Protein AF-A0A223PC60-F1 (afdb_monomer)

Structure (mmCIF, N/CA/C/O backbone):
data_AF-A0A223PC60-F1
#
_entry.id   AF-A0A223PC60-F1
#
loop_
_atom_site.group_PDB
_atom_site.id
_atom_site.type_symbol
_atom_site.label_atom_id
_atom_site.label_alt_id
_atom_site.label_comp_id
_atom_site.label_asym_id
_atom_site.label_entity_id
_atom_site.label_seq_id
_atom_site.pdbx_PDB_ins_code
_atom_site.Cartn_x
_atom_site.Cartn_y
_atom_site.Cartn_z
_atom_site.occupancy
_atom_site.B_iso_or_equiv
_atom_site.auth_seq_id
_atom_site.auth_comp_id
_atom_site.auth_asym_id
_atom_site.auth_atom_id
_atom_site.pdbx_PDB_model_num
ATOM 1 N N . MET A 1 1 ? 3.988 -0.955 12.632 1.00 73.56 1 MET A N 1
ATOM 2 C CA . MET A 1 1 ? 3.155 -1.988 11.968 1.00 73.56 1 MET A CA 1
ATOM 3 C C . MET A 1 1 ? 4.061 -2.863 11.110 1.00 73.56 1 MET A C 1
ATOM 5 O O . MET A 1 1 ? 5.028 -2.326 10.586 1.00 73.56 1 MET A O 1
ATOM 9 N N . LYS A 1 2 ? 3.801 -4.172 10.981 1.00 89.44 2 LYS A N 1
ATOM 10 C CA . LYS A 1 2 ? 4.516 -5.025 10.015 1.00 89.44 2 LYS A CA 1
ATOM 11 C C . LYS A 1 2 ? 3.721 -5.041 8.709 1.00 89.44 2 LYS A C 1
ATOM 13 O O . LYS A 1 2 ? 2.543 -5.378 8.738 1.00 89.44 2 LYS A O 1
ATOM 18 N N . TRP A 1 3 ? 4.356 -4.675 7.601 1.00 95.38 3 TRP A N 1
ATOM 19 C CA . TRP A 1 3 ? 3.726 -4.683 6.282 1.00 95.38 3 TRP A CA 1
ATOM 20 C C . TRP A 1 3 ? 3.960 -6.021 5.582 1.00 95.38 3 TRP A C 1
ATOM 22 O O . TRP A 1 3 ? 5.084 -6.516 5.521 1.00 95.38 3 TRP A O 1
ATOM 32 N N . HIS A 1 4 ? 2.889 -6.604 5.059 1.00 95.94 4 HIS A N 1
ATOM 33 C CA . HIS A 1 4 ? 2.911 -7.743 4.153 1.00 95.94 4 HIS A CA 1
ATOM 34 C C . HIS A 1 4 ? 2.871 -7.208 2.728 1.00 95.94 4 HIS A C 1
ATOM 36 O O . HIS A 1 4 ? 1.903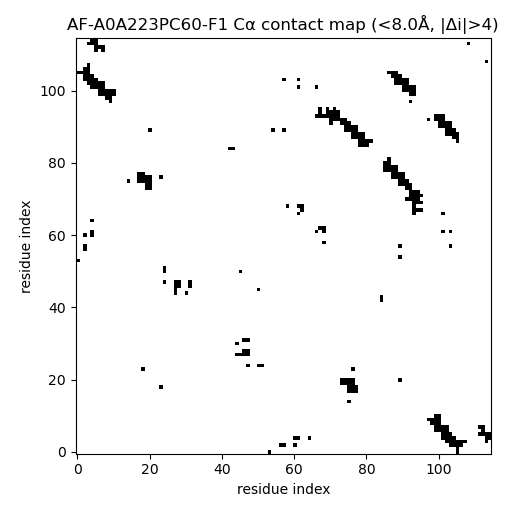 -6.540 2.355 1.00 95.94 4 HIS A O 1
ATOM 42 N N . ILE A 1 5 ? 3.927 -7.475 1.962 1.00 96.12 5 ILE A N 1
ATOM 43 C CA . ILE A 1 5 ? 4.045 -7.011 0.583 1.00 96.12 5 ILE A CA 1
ATOM 44 C C . ILE A 1 5 ? 3.731 -8.158 -0.368 1.00 96.12 5 ILE A C 1
ATOM 46 O O . ILE A 1 5 ? 4.232 -9.271 -0.214 1.00 96.12 5 ILE A O 1
ATOM 50 N N . TYR A 1 6 ? 2.905 -7.857 -1.361 1.00 94.69 6 TYR A N 1
ATOM 51 C CA . TYR A 1 6 ? 2.531 -8.762 -2.435 1.00 94.69 6 TYR A CA 1
ATOM 52 C C . TYR A 1 6 ? 2.876 -8.111 -3.766 1.00 94.69 6 TYR A C 1
ATOM 54 O O . TYR A 1 6 ? 2.607 -6.926 -3.950 1.00 94.69 6 TYR A O 1
ATOM 62 N N . LYS A 1 7 ? 3.419 -8.891 -4.702 1.00 93.06 7 LYS A N 1
ATOM 63 C CA . LYS A 1 7 ? 3.579 -8.494 -6.104 1.00 93.06 7 LYS A CA 1
ATOM 64 C C . LYS A 1 7 ? 2.604 -9.325 -6.924 1.00 93.06 7 LYS A C 1
ATOM 66 O O . LYS A 1 7 ? 2.704 -10.547 -6.970 1.00 93.06 7 LYS A O 1
ATOM 71 N N . THR A 1 8 ? 1.633 -8.656 -7.524 1.00 90.25 8 THR A N 1
ATOM 72 C CA . THR A 1 8 ? 0.591 -9.276 -8.349 1.00 90.25 8 THR A CA 1
ATOM 73 C C . THR A 1 8 ? 0.750 -8.833 -9.794 1.00 90.25 8 THR A C 1
ATOM 75 O O . THR A 1 8 ? 1.391 -7.812 -10.046 1.00 90.25 8 THR A O 1
ATOM 78 N N . LEU A 1 9 ? 0.163 -9.579 -10.734 1.00 86.81 9 LEU A N 1
ATOM 79 C CA . LEU A 1 9 ? -0.013 -9.082 -12.099 1.00 86.81 9 LEU A CA 1
ATOM 80 C C . LEU A 1 9 ? -0.823 -7.782 -12.073 1.00 86.81 9 LEU A C 1
ATOM 82 O O . LEU A 1 9 ? -1.637 -7.590 -11.169 1.00 86.81 9 LEU A O 1
ATOM 86 N N . SER A 1 10 ? -0.621 -6.912 -13.060 1.00 79.19 10 SER A N 1
ATOM 87 C CA . SER A 1 10 ? -1.342 -5.647 -13.155 1.00 79.19 10 SER A CA 1
ATOM 88 C C . SER A 1 10 ? -2.840 -5.917 -13.227 1.00 79.19 10 SER A C 1
ATOM 90 O O . SER A 1 10 ? -3.385 -6.352 -14.243 1.00 79.19 10 SER A O 1
ATOM 92 N N . VAL A 1 11 ? -3.509 -5.672 -12.108 1.00 73.56 11 VAL A N 1
ATOM 93 C CA . VAL A 1 11 ? -4.958 -5.588 -12.042 1.00 73.56 11 VAL A CA 1
ATOM 94 C C . VAL A 1 11 ? -5.258 -4.108 -12.156 1.00 73.56 11 VAL A C 1
ATOM 96 O O . VAL A 1 11 ? -5.054 -3.370 -11.208 1.00 73.56 11 VAL A O 1
ATOM 99 N N . ASP A 1 12 ? -5.693 -3.634 -13.318 1.00 73.00 12 ASP A N 1
ATOM 100 C CA . ASP A 1 12 ? -6.079 -2.223 -13.469 1.00 73.00 12 ASP A CA 1
ATOM 101 C C . ASP A 1 12 ? -7.542 -1.970 -13.092 1.00 73.00 12 ASP A C 1
ATOM 103 O O . ASP A 1 12 ? -7.945 -0.830 -12.852 1.00 73.00 12 ASP A O 1
ATOM 107 N N . ALA A 1 13 ? -8.338 -3.036 -13.016 1.00 77.25 13 ALA A N 1
ATOM 108 C CA . ALA A 1 13 ? -9.754 -2.953 -12.718 1.00 77.25 13 ALA A CA 1
ATOM 109 C C . ALA A 1 13 ? -10.003 -2.559 -11.253 1.00 77.25 13 ALA A C 1
ATOM 111 O O . ALA A 1 13 ? -9.374 -3.078 -10.335 1.00 77.25 13 ALA A O 1
ATOM 112 N N . PHE A 1 14 ? -10.982 -1.678 -11.046 1.00 84.50 14 PHE A N 1
ATOM 113 C CA . PHE A 1 14 ? -11.550 -1.278 -9.752 1.00 84.50 14 PHE A CA 1
ATOM 114 C C . PHE A 1 14 ? -10.651 -0.472 -8.800 1.00 84.50 14 PHE A C 1
ATOM 116 O O . PHE A 1 14 ? -11.192 0.150 -7.886 1.00 84.50 14 PHE A O 1
ATOM 123 N N . TRP A 1 15 ? -9.334 -0.372 -9.017 1.00 85.19 15 TRP A N 1
ATOM 124 C CA . TRP A 1 15 ? -8.483 0.526 -8.214 1.00 85.19 15 TRP A CA 1
ATOM 125 C C . TRP A 1 15 ? -8.850 1.997 -8.358 1.00 85.19 15 TRP A C 1
ATOM 127 O O . TRP A 1 15 ? -8.698 2.763 -7.416 1.00 85.19 15 TRP A O 1
ATOM 137 N N . ASN A 1 16 ? -9.404 2.383 -9.502 1.00 83.75 16 ASN A N 1
ATOM 138 C CA . ASN A 1 16 ? -9.938 3.719 -9.748 1.00 83.75 16 ASN A CA 1
ATOM 139 C C . ASN A 1 16 ? -11.172 4.071 -8.892 1.00 83.75 16 ASN A C 1
ATOM 141 O O . ASN A 1 16 ? -11.591 5.222 -8.900 1.00 83.75 16 ASN A O 1
ATOM 145 N N . ASN A 1 17 ? -11.765 3.105 -8.180 1.00 89.69 17 ASN A N 1
ATOM 146 C CA . ASN A 1 17 ? -12.838 3.360 -7.213 1.00 89.69 17 ASN A CA 1
ATOM 147 C C . ASN A 1 17 ? -12.303 3.647 -5.800 1.00 89.69 17 ASN A C 1
ATOM 149 O O . ASN A 1 17 ? -13.083 3.967 -4.902 1.00 89.69 17 ASN A O 1
ATOM 153 N N . LEU A 1 18 ? -10.997 3.479 -5.581 1.00 93.25 18 LEU A N 1
ATOM 154 C CA . LEU A 1 18 ? -10.340 3.778 -4.318 1.00 93.25 18 LEU A CA 1
ATOM 155 C C . LEU A 1 18 ? -9.865 5.230 -4.294 1.00 93.25 18 LEU A C 1
ATOM 157 O O . LEU A 1 18 ? -9.642 5.847 -5.333 1.00 93.25 18 LEU A O 1
ATOM 161 N N . LYS A 1 19 ? -9.688 5.761 -3.084 1.00 94.62 19 LYS A N 1
ATOM 162 C CA . LYS A 1 19 ? -9.039 7.058 -2.889 1.00 94.62 19 LYS A CA 1
ATOM 163 C C . LYS A 1 19 ? -7.539 6.911 -3.049 1.00 94.62 19 LYS A C 1
ATOM 165 O O . LYS A 1 19 ? -6.957 5.914 -2.618 1.00 94.62 19 LYS A O 1
ATOM 170 N N . THR A 1 20 ? -6.915 7.952 -3.571 1.00 95.75 20 THR A N 1
ATOM 171 C CA . THR A 1 20 ? -5.461 8.094 -3.543 1.00 95.75 20 THR A CA 1
ATOM 172 C C . THR A 1 20 ? -4.958 8.279 -2.108 1.00 95.75 20 THR A C 1
ATOM 174 O O . THR A 1 20 ? -5.706 8.654 -1.191 1.00 95.75 20 THR A O 1
ATOM 177 N N . VAL A 1 21 ? -3.660 8.052 -1.901 1.00 94.06 21 VAL A N 1
ATOM 178 C CA . VAL A 1 21 ? -2.981 8.367 -0.632 1.00 94.06 21 VAL A CA 1
ATOM 179 C C . VAL A 1 21 ? -3.162 9.845 -0.277 1.00 94.06 21 VAL A C 1
ATOM 181 O O . VAL A 1 21 ? -3.545 10.153 0.849 1.00 94.06 21 VAL A O 1
ATOM 184 N N . ALA A 1 22 ? -2.992 10.748 -1.248 1.00 92.38 22 ALA A N 1
ATOM 185 C CA . ALA A 1 22 ? -3.123 12.190 -1.041 1.00 92.38 22 ALA A CA 1
ATOM 186 C C . ALA A 1 22 ? -4.555 12.615 -0.659 1.00 92.38 22 ALA A C 1
ATOM 188 O O . ALA A 1 22 ? -4.752 13.471 0.207 1.00 92.38 22 ALA A O 1
ATOM 189 N N . GLU A 1 23 ? -5.580 12.025 -1.280 1.00 94.06 23 GLU A N 1
ATOM 190 C CA . GLU A 1 23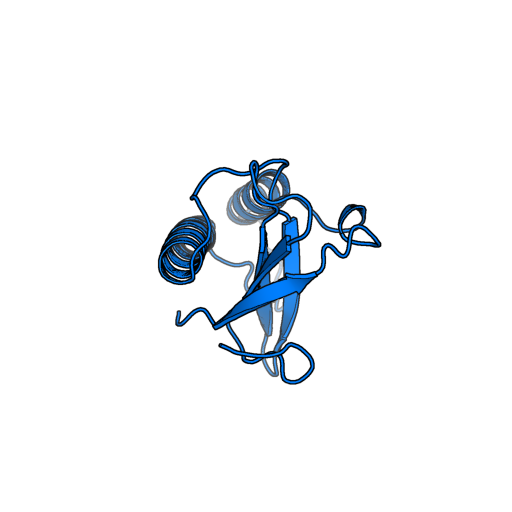 ? -6.977 12.277 -0.906 1.00 94.06 23 GLU A CA 1
ATOM 191 C C . GLU A 1 23 ? -7.294 11.767 0.500 1.00 94.06 23 GLU A C 1
ATOM 193 O O . GLU A 1 23 ? -7.981 12.449 1.267 1.00 94.06 23 GLU A O 1
ATOM 198 N N . THR A 1 24 ? -6.780 10.585 0.843 1.00 93.38 24 THR A N 1
ATOM 199 C CA . THR A 1 24 ? -6.994 9.962 2.152 1.00 93.38 24 THR A CA 1
ATOM 200 C C . THR A 1 24 ? -6.321 10.765 3.263 1.00 93.38 24 THR A C 1
ATOM 202 O O . THR A 1 24 ? -6.965 11.076 4.263 1.00 93.38 24 THR A O 1
ATOM 205 N N . GLU A 1 25 ? -5.077 11.197 3.059 1.00 89.44 25 GLU A N 1
ATOM 206 C CA . GLU A 1 25 ? -4.342 12.050 3.997 1.00 89.44 25 GLU A CA 1
ATOM 207 C C . GLU A 1 25 ? -5.087 13.368 4.263 1.00 89.44 25 GLU A C 1
ATOM 209 O O . GLU A 1 25 ? -5.308 13.748 5.415 1.00 89.44 25 GLU A O 1
ATOM 214 N N . ARG A 1 26 ? -5.581 14.035 3.207 1.00 88.75 26 ARG A N 1
ATOM 215 C CA . ARG A 1 26 ? -6.399 15.255 3.345 1.00 88.75 26 ARG A CA 1
ATOM 216 C C . ARG A 1 26 ? -7.687 15.008 4.124 1.00 88.75 26 ARG A C 1
ATOM 218 O O . ARG A 1 26 ? -8.118 15.879 4.880 1.00 88.75 26 ARG A O 1
ATOM 225 N N . GLN A 1 27 ? -8.336 13.863 3.924 1.00 88.06 27 GLN A N 1
ATOM 226 C CA . GLN A 1 27 ? -9.552 13.518 4.657 1.00 88.06 27 GLN A CA 1
ATOM 227 C C . GLN A 1 27 ? -9.265 13.279 6.144 1.00 88.06 27 GLN A C 1
ATOM 229 O O . GLN A 1 27 ? -10.008 13.776 6.995 1.00 88.06 27 GLN A O 1
ATOM 234 N N . ILE A 1 28 ? -8.191 12.556 6.456 1.00 84.44 28 ILE A N 1
ATOM 235 C CA . ILE A 1 28 ? -7.773 12.282 7.831 1.00 84.44 28 ILE A CA 1
ATOM 236 C C . ILE A 1 28 ? -7.390 13.593 8.539 1.00 84.44 28 ILE A C 1
ATOM 238 O O . ILE A 1 28 ? -7.918 13.888 9.611 1.00 84.44 28 ILE A O 1
ATOM 242 N N . GLY A 1 29 ? -6.582 14.446 7.899 1.00 75.56 29 GLY A N 1
ATOM 243 C CA . GLY A 1 29 ? -6.176 15.742 8.458 1.00 75.56 29 GLY A CA 1
ATOM 244 C C . GLY A 1 29 ? -7.346 16.706 8.708 1.00 75.56 29 GLY A C 1
ATOM 245 O O . GLY A 1 29 ? -7.351 17.442 9.695 1.00 75.56 29 GLY A O 1
ATOM 246 N N . ARG A 1 30 ? -8.388 16.668 7.865 1.00 65.50 30 ARG A N 1
ATOM 247 C CA . ARG A 1 30 ? -9.638 17.419 8.098 1.00 65.50 30 ARG A CA 1
ATOM 248 C C . ARG A 1 30 ? -10.438 16.874 9.280 1.00 65.50 30 ARG A C 1
ATOM 250 O O . ARG A 1 30 ? -11.022 17.661 10.017 1.00 65.50 30 ARG A O 1
ATOM 257 N N . SER A 1 31 ? -10.444 15.555 9.467 1.00 57.66 31 SER A N 1
ATOM 258 C CA . SER A 1 31 ? -11.182 14.896 10.554 1.00 57.66 31 SER A CA 1
ATOM 259 C C . SER A 1 31 ? -10.575 15.208 11.927 1.00 57.66 31 SER A C 1
ATOM 261 O O . SER A 1 31 ? -11.312 15.379 12.891 1.00 57.66 31 SER A O 1
ATOM 263 N N . GLY A 1 32 ? -9.253 15.408 12.005 1.00 50.69 32 GLY A N 1
ATOM 264 C CA . GLY A 1 32 ? -8.570 15.853 13.228 1.00 50.69 32 GLY A CA 1
ATOM 265 C C . GLY A 1 32 ? -8.807 17.322 13.621 1.00 50.69 32 GLY A C 1
ATOM 2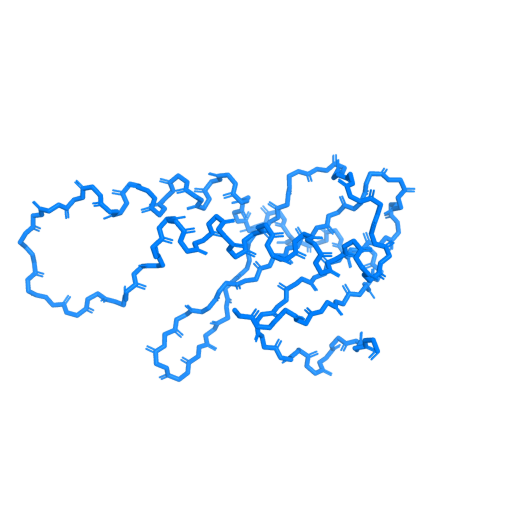66 O O . GLY A 1 32 ? -8.457 17.714 14.729 1.00 50.69 32 GLY A O 1
ATOM 267 N N . SER A 1 33 ? -9.406 18.142 12.745 1.00 41.72 33 SER A N 1
ATOM 268 C CA . SER A 1 33 ? -9.610 19.586 12.976 1.00 41.72 33 SER A CA 1
ATOM 269 C C . SER A 1 33 ? -11.022 19.965 13.452 1.00 41.72 33 SER A C 1
ATOM 271 O O . SER A 1 33 ? -11.299 21.147 13.654 1.00 41.72 33 SER A O 1
ATOM 273 N N . VAL A 1 34 ? -11.927 18.999 13.654 1.00 40.81 34 VAL A N 1
ATOM 274 C CA . VAL A 1 34 ? -13.296 19.259 14.137 1.00 40.81 34 VAL A CA 1
ATOM 275 C C . VAL A 1 34 ? -13.417 18.847 15.604 1.00 40.81 34 VAL A C 1
ATOM 277 O O . VAL A 1 34 ? -13.901 17.773 15.937 1.00 40.81 34 VAL A O 1
ATOM 280 N N . SER A 1 35 ? -12.994 19.738 16.503 1.00 41.88 35 SER A N 1
ATOM 281 C CA . SER A 1 35 ? -13.412 19.707 17.910 1.00 41.88 35 SER A CA 1
ATOM 282 C C . SER A 1 35 ? -14.769 20.399 18.036 1.00 41.88 35 SER A C 1
ATOM 284 O O . SER A 1 35 ? -14.835 21.585 18.345 1.00 41.88 35 SER A O 1
ATOM 286 N N . LEU A 1 36 ? -15.861 19.680 17.774 1.00 39.16 36 LEU A N 1
ATOM 287 C CA . LEU A 1 36 ? -17.205 20.091 18.188 1.00 39.16 36 LEU A CA 1
ATOM 288 C C . LEU A 1 36 ? -18.008 18.858 18.616 1.00 39.16 36 LEU A C 1
ATOM 290 O O . LEU A 1 36 ? -18.525 18.118 17.791 1.00 39.16 36 LEU A O 1
ATOM 294 N N . VAL A 1 37 ? -18.048 18.670 19.938 1.00 45.25 37 VAL A N 1
ATOM 295 C CA . VAL A 1 37 ? -19.086 18.013 20.752 1.00 45.25 37 VAL A CA 1
ATOM 296 C C . VAL A 1 37 ? -20.082 17.145 19.969 1.00 45.25 37 VAL A C 1
ATOM 298 O O . VAL A 1 37 ? -21.149 17.621 19.595 1.00 45.25 37 VAL A O 1
ATOM 301 N N . VAL A 1 38 ? -19.792 15.849 19.828 1.00 40.00 38 VAL A N 1
ATOM 302 C CA . VAL A 1 38 ? -20.831 14.818 19.692 1.00 40.00 38 VAL A CA 1
ATOM 303 C C . VAL A 1 38 ? -20.416 13.606 20.522 1.00 40.00 38 VAL A C 1
ATOM 305 O O . VAL A 1 38 ? -19.413 12.948 20.262 1.00 40.00 38 VAL A O 1
ATOM 308 N N . VAL A 1 39 ? -21.195 13.352 21.571 1.00 45.00 39 VAL A N 1
ATOM 309 C CA . VAL A 1 39 ? -21.219 12.087 22.301 1.00 45.00 39 VAL A CA 1
ATOM 310 C C . VAL A 1 39 ? -21.861 11.064 21.370 1.00 45.00 39 VAL A C 1
ATOM 312 O O . VAL A 1 39 ? -23.068 11.114 21.196 1.00 45.00 39 VAL A O 1
ATOM 315 N N . GLU A 1 40 ? -21.051 10.216 20.736 1.00 40.28 40 GLU A N 1
ATOM 316 C CA . GLU A 1 40 ? -21.355 8.831 20.334 1.00 40.28 40 GLU A CA 1
ATOM 317 C C . GLU A 1 40 ? -20.155 8.277 19.545 1.00 40.28 40 GLU A C 1
ATOM 319 O O . GLU A 1 40 ? -19.814 8.776 18.480 1.00 40.28 40 GLU A O 1
ATOM 324 N N . THR A 1 41 ? -19.485 7.278 20.128 1.00 43.09 41 THR A N 1
ATOM 325 C CA . THR A 1 41 ? -18.533 6.311 19.536 1.00 43.09 41 THR A CA 1
ATOM 326 C C . THR A 1 41 ? -18.290 6.420 18.020 1.00 43.09 41 THR A C 1
ATOM 328 O O . THR A 1 41 ? -18.766 5.591 17.246 1.00 43.09 41 THR A O 1
ATOM 331 N N . GLN A 1 42 ? -17.494 7.399 17.578 1.00 43.44 42 GLN A N 1
ATOM 332 C CA . GLN A 1 42 ? -16.874 7.336 16.256 1.00 43.44 42 GLN A CA 1
ATOM 333 C C . GLN A 1 42 ? -15.711 6.336 16.317 1.00 43.44 42 GLN A C 1
ATOM 335 O O . GLN A 1 42 ? -14.894 6.434 17.238 1.00 43.44 42 GLN A O 1
ATOM 340 N N . PRO A 1 43 ? -15.606 5.382 15.369 1.00 47.97 43 PRO A N 1
ATOM 341 C CA . PRO A 1 43 ? -14.388 4.593 15.227 1.00 47.97 43 PRO A CA 1
ATOM 342 C C . PRO A 1 43 ? -13.221 5.562 15.024 1.00 47.97 43 PRO A C 1
ATOM 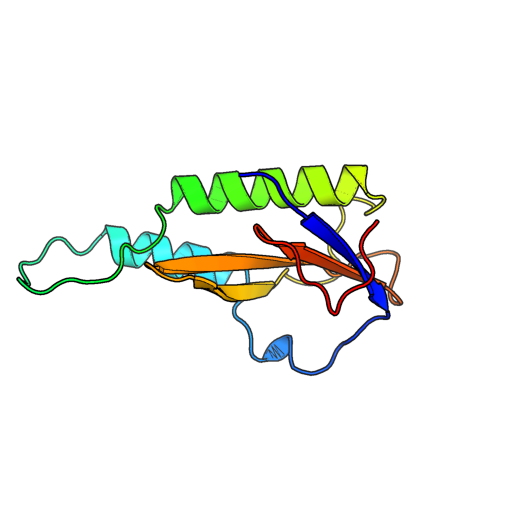344 O O . PRO A 1 43 ? -13.352 6.549 14.293 1.00 47.97 43 PRO A O 1
ATOM 347 N N . ALA A 1 44 ? -12.124 5.330 15.744 1.00 52.66 44 ALA A N 1
ATOM 348 C CA . ALA A 1 44 ? -10.982 6.227 15.765 1.00 52.66 44 ALA A CA 1
ATOM 349 C C . ALA A 1 44 ? -10.446 6.389 14.338 1.00 52.66 44 ALA A C 1
ATOM 351 O O . ALA A 1 44 ? -9.861 5.473 13.770 1.00 52.66 44 ALA A O 1
ATOM 352 N N . THR A 1 45 ? -10.655 7.556 13.727 1.00 58.50 45 THR A N 1
ATOM 353 C CA . THR A 1 45 ? -9.969 7.878 12.476 1.00 58.50 45 THR A CA 1
ATOM 354 C C . THR A 1 45 ? -8.465 7.780 12.726 1.00 58.50 45 THR A C 1
ATOM 356 O O . THR A 1 45 ? -8.017 8.318 13.745 1.00 58.50 45 THR A O 1
ATOM 359 N N . PRO A 1 46 ? -7.684 7.125 11.842 1.00 65.00 46 PRO A N 1
ATOM 360 C CA . PRO A 1 46 ? -6.242 7.026 12.025 1.00 65.00 46 PRO A CA 1
ATOM 361 C C . PRO A 1 46 ? -5.646 8.415 12.231 1.00 65.00 46 PRO A C 1
ATOM 363 O O . PRO A 1 46 ? -6.068 9.358 11.571 1.00 65.00 46 PRO A O 1
ATOM 366 N N . ASP A 1 47 ? -4.678 8.555 13.131 1.00 80.88 47 ASP A N 1
ATOM 367 C CA . ASP A 1 47 ? -3.934 9.806 13.259 1.00 80.88 47 ASP A CA 1
ATOM 368 C C . ASP A 1 47 ? -3.225 10.125 11.928 1.00 80.88 47 ASP A C 1
ATOM 370 O O . ASP A 1 47 ? -2.674 9.232 11.278 1.00 80.88 47 ASP A O 1
ATOM 374 N N . ALA A 1 48 ? -3.250 11.392 11.506 1.00 83.19 48 ALA A N 1
ATOM 375 C CA . ALA A 1 48 ? -2.640 11.832 10.252 1.00 83.19 48 ALA A CA 1
ATOM 376 C C . ALA A 1 48 ? -1.136 11.528 10.233 1.00 83.19 48 ALA A C 1
ATOM 378 O O . ALA A 1 48 ? -0.607 11.087 9.211 1.00 83.19 48 ALA A O 1
ATOM 379 N N . LEU A 1 49 ? -0.468 11.701 11.380 1.00 85.00 49 LEU A N 1
ATOM 380 C CA . LEU A 1 49 ? 0.944 11.362 11.527 1.00 85.00 49 LEU A CA 1
ATOM 381 C C . LEU A 1 49 ? 1.161 9.851 11.377 1.00 85.00 49 LEU A C 1
ATOM 383 O O . LEU A 1 49 ? 1.988 9.433 10.571 1.00 85.00 49 LEU A O 1
ATOM 387 N N . ALA A 1 50 ? 0.363 9.033 12.068 1.00 87.81 50 ALA A N 1
ATOM 388 C CA . ALA A 1 50 ? 0.443 7.576 11.961 1.00 87.81 50 ALA A CA 1
ATOM 389 C C . ALA A 1 50 ? 0.173 7.068 10.531 1.00 87.81 50 ALA A C 1
ATOM 391 O O . ALA A 1 50 ? 0.813 6.115 10.089 1.00 87.81 50 ALA A O 1
ATOM 392 N N . PHE A 1 51 ? -0.745 7.701 9.791 1.00 91.44 51 PHE A N 1
ATOM 393 C CA . PHE A 1 51 ? -0.999 7.387 8.382 1.00 91.44 51 PHE A CA 1
ATOM 394 C C . PHE A 1 51 ? 0.213 7.706 7.495 1.00 91.44 51 PHE A C 1
ATOM 396 O O . PHE A 1 51 ? 0.620 6.864 6.691 1.00 91.44 51 PHE A O 1
ATOM 403 N N . ALA A 1 52 ? 0.826 8.881 7.669 1.00 90.81 52 ALA A N 1
ATOM 404 C CA . ALA A 1 52 ? 2.019 9.281 6.922 1.00 90.81 52 ALA A CA 1
ATOM 405 C C . ALA A 1 52 ? 3.228 8.374 7.225 1.00 90.81 52 ALA A C 1
ATOM 407 O O . ALA A 1 52 ? 3.923 7.932 6.305 1.00 90.81 52 ALA A O 1
ATOM 408 N N . GLU A 1 53 ? 3.450 8.033 8.498 1.00 92.25 53 GLU A N 1
ATOM 409 C CA . GLU A 1 53 ? 4.476 7.070 8.917 1.00 92.25 53 GLU A CA 1
ATOM 410 C C . GLU A 1 53 ? 4.202 5.670 8.354 1.00 92.25 53 GLU A C 1
ATOM 412 O O . GLU A 1 53 ? 5.114 4.995 7.867 1.00 92.25 53 GLU A O 1
ATOM 417 N N . GLY A 1 54 ? 2.935 5.246 8.369 1.00 94.19 54 GLY A N 1
ATOM 418 C CA . GLY A 1 54 ? 2.485 3.991 7.782 1.00 94.19 54 GLY A CA 1
ATOM 419 C C . GLY A 1 54 ? 2.786 3.919 6.287 1.00 94.19 54 GLY A C 1
ATOM 420 O O . GLY A 1 54 ? 3.337 2.920 5.825 1.00 94.19 54 GLY A O 1
ATOM 421 N N . TRP A 1 55 ? 2.499 4.994 5.550 1.00 95.31 55 TRP A N 1
ATOM 422 C CA . TRP A 1 55 ? 2.795 5.084 4.123 1.00 95.31 55 TRP A CA 1
ATOM 423 C C . TRP A 1 55 ? 4.297 5.010 3.833 1.00 95.31 55 TRP A C 1
ATOM 425 O O . TRP A 1 55 ? 4.724 4.254 2.958 1.00 95.31 55 TRP A O 1
ATOM 435 N N . LEU A 1 56 ? 5.124 5.735 4.593 1.00 95.38 56 LEU A N 1
ATOM 436 C CA . LEU A 1 56 ? 6.578 5.670 4.438 1.00 95.38 56 LEU A CA 1
ATOM 437 C C . LEU A 1 56 ? 7.107 4.251 4.693 1.00 95.38 56 LEU A C 1
ATOM 439 O O . LEU A 1 56 ? 7.879 3.732 3.889 1.00 95.38 56 LEU A O 1
ATOM 443 N N . ALA A 1 57 ? 6.650 3.603 5.767 1.00 96.06 57 ALA A N 1
ATOM 444 C CA . ALA A 1 57 ? 7.046 2.238 6.100 1.00 96.06 57 ALA A CA 1
ATOM 445 C C . ALA A 1 57 ? 6.592 1.215 5.041 1.00 96.06 57 ALA A C 1
ATOM 447 O O . ALA A 1 57 ? 7.343 0.290 4.729 1.00 96.06 57 ALA A O 1
ATOM 448 N N . ALA A 1 58 ? 5.400 1.388 4.462 1.00 96.19 58 ALA A N 1
ATOM 449 C CA . ALA A 1 58 ? 4.902 0.540 3.382 1.00 96.19 58 ALA A CA 1
ATOM 450 C C . ALA A 1 58 ? 5.754 0.676 2.112 1.00 96.19 58 ALA A C 1
ATOM 452 O O . ALA A 1 58 ? 6.106 -0.336 1.506 1.00 96.19 58 ALA A O 1
ATOM 453 N N . LYS A 1 59 ? 6.140 1.906 1.741 1.00 96.00 59 LYS A N 1
ATOM 454 C CA . LYS A 1 59 ? 7.050 2.154 0.614 1.00 96.00 59 LYS A CA 1
ATOM 455 C C . LYS A 1 59 ? 8.413 1.507 0.825 1.00 96.00 59 LYS A C 1
ATOM 457 O O . LYS A 1 59 ? 8.892 0.829 -0.075 1.00 96.00 59 LYS A O 1
ATOM 462 N N . THR A 1 60 ? 9.010 1.670 2.007 1.00 96.00 60 THR A N 1
ATOM 463 C CA . THR A 1 60 ? 10.295 1.035 2.336 1.00 96.00 60 THR A CA 1
ATOM 464 C C . THR A 1 60 ? 10.211 -0.482 2.192 1.00 96.00 60 THR A C 1
ATOM 466 O O . THR A 1 60 ? 11.025 -1.069 1.484 1.00 96.00 60 THR A O 1
ATOM 469 N N . ALA A 1 61 ? 9.183 -1.108 2.773 1.00 96.31 61 ALA A N 1
ATOM 470 C CA . ALA A 1 61 ? 8.978 -2.549 2.661 1.00 96.31 61 ALA A CA 1
ATOM 471 C C . ALA A 1 61 ? 8.743 -2.997 1.205 1.00 96.31 61 ALA A C 1
ATOM 473 O O . ALA A 1 61 ? 9.238 -4.043 0.792 1.00 96.31 61 ALA A O 1
ATOM 474 N N . ALA A 1 62 ? 8.024 -2.208 0.400 1.00 94.94 62 ALA A N 1
ATOM 475 C CA . ALA A 1 62 ? 7.834 -2.496 -1.020 1.00 94.94 62 ALA A CA 1
ATOM 476 C C . ALA A 1 62 ? 9.146 -2.403 -1.817 1.00 94.94 62 ALA A C 1
ATOM 478 O O . ALA A 1 62 ? 9.401 -3.267 -2.657 1.00 94.94 62 ALA A O 1
ATOM 479 N N . CYS A 1 63 ? 9.999 -1.414 -1.533 1.00 95.19 63 CYS 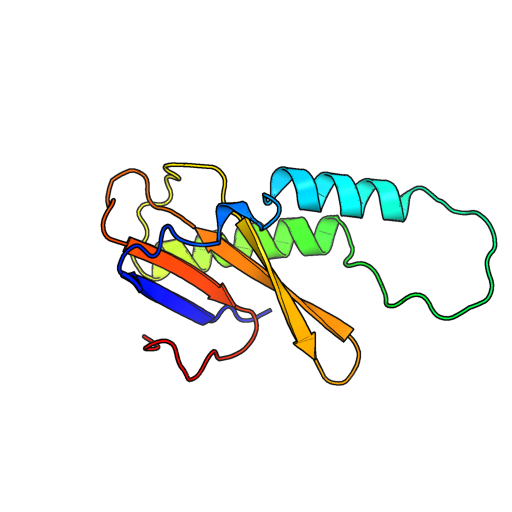A N 1
ATOM 480 C CA . CYS A 1 63 ? 11.327 -1.307 -2.143 1.00 95.19 63 CYS A CA 1
ATOM 481 C C . CYS A 1 63 ? 12.224 -2.495 -1.771 1.00 95.19 63 CYS A C 1
ATOM 483 O O . CYS A 1 63 ? 12.848 -3.090 -2.646 1.00 95.19 63 CYS A O 1
ATOM 485 N N . GLU A 1 64 ? 12.243 -2.895 -0.495 1.00 95.06 64 GLU A N 1
ATOM 486 C CA . GLU A 1 64 ? 12.960 -4.095 -0.030 1.00 95.06 64 GLU A CA 1
ATOM 487 C C . GLU A 1 64 ? 12.462 -5.373 -0.723 1.00 95.06 64 GLU A C 1
ATOM 489 O O . GLU A 1 64 ? 13.234 -6.304 -0.945 1.00 95.06 64 GLU A O 1
ATOM 494 N N . TYR A 1 65 ? 11.185 -5.398 -1.113 1.00 92.44 65 TYR A N 1
ATOM 495 C CA . TYR A 1 65 ? 10.567 -6.494 -1.853 1.00 92.44 65 TYR A CA 1
ATOM 496 C C . TYR A 1 65 ? 10.809 -6.453 -3.377 1.00 92.44 65 TYR A C 1
ATOM 498 O O . TYR A 1 65 ? 10.412 -7.371 -4.096 1.00 92.44 65 TYR A O 1
ATOM 506 N N . GLY A 1 66 ? 11.468 -5.412 -3.893 1.00 92.31 66 GLY A N 1
ATOM 507 C CA . GLY A 1 66 ? 11.847 -5.301 -5.305 1.00 92.31 66 GLY A CA 1
ATOM 508 C C . GLY A 1 66 ? 11.040 -4.296 -6.128 1.00 92.31 66 GLY A C 1
ATOM 509 O O . GLY A 1 66 ? 11.104 -4.340 -7.357 1.00 92.31 66 GLY A O 1
ATOM 510 N N . TRP A 1 67 ? 10.283 -3.395 -5.495 1.00 93.38 67 TRP A N 1
ATOM 511 C CA . TRP A 1 67 ? 9.808 -2.183 -6.168 1.00 93.38 67 TRP A CA 1
ATOM 512 C C . TRP A 1 67 ? 10.969 -1.194 -6.369 1.00 93.38 67 TRP A C 1
ATOM 514 O O . TRP A 1 67 ? 11.823 -1.031 -5.504 1.00 93.38 67 TRP A O 1
ATOM 524 N N . ASP A 1 68 ? 10.996 -0.511 -7.511 1.00 90.69 68 ASP A N 1
ATOM 525 C CA . ASP A 1 68 ? 12.027 0.468 -7.885 1.00 90.69 68 ASP A CA 1
ATOM 526 C C . ASP A 1 68 ? 11.960 1.800 -7.108 1.00 90.69 68 ASP A C 1
ATOM 528 O O . ASP A 1 68 ? 12.865 2.629 -7.218 1.00 90.69 68 ASP A O 1
ATOM 532 N N . GLY A 1 69 ? 10.903 2.011 -6.316 1.00 92.00 69 GLY A N 1
ATOM 533 C CA . GLY A 1 69 ? 10.679 3.229 -5.538 1.00 92.00 69 GLY A CA 1
ATOM 534 C C . GLY A 1 69 ? 10.086 4.396 -6.331 1.00 92.00 69 GLY A C 1
ATOM 535 O O . GLY A 1 69 ? 9.981 5.500 -5.792 1.00 92.00 69 GLY A O 1
ATOM 536 N N . VAL A 1 70 ? 9.687 4.180 -7.587 1.00 91.06 70 VAL A N 1
ATOM 537 C CA . VAL A 1 70 ? 9.086 5.195 -8.459 1.00 91.06 70 VAL A CA 1
ATOM 538 C C . VAL A 1 70 ? 7.666 4.780 -8.844 1.00 91.06 70 VAL A C 1
ATOM 540 O O . VAL A 1 70 ? 7.412 3.685 -9.346 1.00 91.06 70 VAL A O 1
ATOM 543 N N . GLU A 1 71 ? 6.708 5.670 -8.596 1.00 87.75 71 GLU A N 1
ATOM 544 C CA . GLU A 1 71 ? 5.291 5.447 -8.892 1.00 87.75 71 GLU A CA 1
ATOM 545 C C . GLU A 1 71 ? 4.968 5.880 -10.332 1.00 87.75 71 GLU A C 1
ATOM 547 O O . GLU A 1 71 ? 5.354 6.968 -10.761 1.00 87.75 71 GLU A O 1
ATOM 552 N N . ARG A 1 72 ? 4.225 5.057 -11.086 1.00 84.00 72 ARG A N 1
ATOM 553 C CA . ARG A 1 72 ? 3.667 5.439 -12.401 1.00 84.00 72 ARG A CA 1
ATOM 554 C C . ARG A 1 72 ? 2.517 6.427 -12.264 1.00 84.00 72 ARG A C 1
ATOM 556 O O . ARG A 1 72 ? 2.329 7.307 -13.099 1.00 84.00 72 ARG A O 1
ATOM 563 N N . SER A 1 73 ? 1.690 6.185 -11.258 1.00 83.88 73 SER A N 1
ATOM 564 C CA . SER A 1 73 ? 0.443 6.879 -10.963 1.00 83.88 73 SER A CA 1
ATOM 565 C C . SER A 1 73 ? 0.282 6.968 -9.454 1.00 83.88 73 SER A C 1
ATOM 567 O O . SER A 1 73 ? 0.902 6.186 -8.737 1.00 83.88 73 SER A O 1
ATOM 569 N N . GLU A 1 74 ? -0.587 7.860 -8.982 1.00 90.44 74 GLU A N 1
ATOM 570 C CA . GLU A 1 74 ? -0.865 7.995 -7.550 1.00 90.44 74 GLU A CA 1
ATOM 571 C C . GLU A 1 74 ? -1.252 6.646 -6.926 1.00 90.44 74 GLU A C 1
ATOM 573 O O . GLU A 1 74 ? -2.161 5.961 -7.410 1.00 90.44 74 GLU A O 1
ATOM 578 N N . SER A 1 75 ? -0.551 6.263 -5.855 1.00 94.44 75 SER A N 1
ATOM 579 C CA . SER A 1 75 ? -0.911 5.088 -5.067 1.00 94.44 75 SER A CA 1
ATOM 580 C C . SER A 1 75 ? -2.286 5.245 -4.427 1.00 94.44 75 SER A C 1
ATOM 582 O O . SER A 1 75 ? -2.699 6.340 -4.027 1.00 94.44 75 SER A O 1
ATOM 584 N N . MET A 1 76 ? -2.986 4.122 -4.302 1.00 95.38 76 MET A N 1
ATOM 585 C CA . MET A 1 76 ? -4.346 4.054 -3.767 1.00 95.38 76 MET A CA 1
ATOM 586 C C . MET A 1 76 ? -4.361 3.471 -2.355 1.00 95.38 76 MET A C 1
ATOM 588 O O . MET A 1 76 ? -3.457 2.731 -1.966 1.00 95.38 76 MET A O 1
ATOM 592 N N . VAL A 1 77 ? -5.422 3.765 -1.607 1.00 95.81 77 VAL A N 1
ATOM 593 C CA . VAL A 1 77 ? -5.663 3.247 -0.257 1.00 95.81 77 VAL A CA 1
ATOM 594 C C . VAL A 1 77 ? -6.880 2.331 -0.264 1.00 95.81 77 VAL A C 1
ATOM 596 O O . VAL A 1 77 ? -7.955 2.714 -0.731 1.00 95.81 77 VAL A O 1
ATOM 599 N N . PHE A 1 78 ? -6.738 1.136 0.304 1.00 94.12 78 PHE A N 1
ATOM 600 C CA . PHE A 1 78 ? -7.859 0.237 0.584 1.00 94.12 78 PHE A CA 1
ATOM 601 C C . PHE A 1 78 ? -8.030 0.044 2.088 1.00 94.12 78 PHE A C 1
ATOM 603 O O . PHE A 1 78 ? -7.073 0.166 2.850 1.00 94.12 78 PHE A O 1
ATOM 610 N N . TRP A 1 79 ? -9.252 -0.274 2.509 1.00 93.12 79 TRP A N 1
ATOM 611 C CA . TRP A 1 79 ? -9.596 -0.475 3.913 1.00 93.12 79 TRP A CA 1
ATOM 612 C C . TRP A 1 79 ? -9.987 -1.929 4.160 1.00 93.12 79 TRP A C 1
ATOM 614 O O . TRP A 1 79 ? -10.766 -2.509 3.405 1.00 93.12 79 TRP A O 1
ATOM 624 N N . LEU A 1 80 ? -9.450 -2.508 5.226 1.00 90.94 80 LEU A N 1
ATOM 625 C CA . LEU A 1 80 ? -9.739 -3.852 5.695 1.00 90.94 80 LEU A CA 1
ATOM 626 C C . LEU A 1 80 ? -10.518 -3.762 7.010 1.00 90.94 80 LEU A C 1
ATOM 628 O O . LEU A 1 80 ? -10.023 -3.143 7.957 1.00 90.94 80 LEU A O 1
ATOM 632 N N . PRO A 1 81 ? -11.702 -4.382 7.111 1.00 90.06 81 PRO A N 1
ATOM 633 C CA . PRO A 1 81 ? -12.371 -4.506 8.393 1.00 90.06 81 PRO A CA 1
ATOM 634 C C . PRO A 1 81 ? -11.545 -5.406 9.319 1.00 90.06 81 PRO A C 1
ATOM 636 O O . PRO A 1 81 ? -11.018 -6.441 8.909 1.00 90.06 81 PRO A O 1
ATOM 639 N N . SER A 1 82 ? -11.463 -5.022 10.585 1.00 82.88 82 SER A N 1
ATOM 640 C CA . SER A 1 82 ? -10.914 -5.824 11.675 1.00 82.88 82 SER A CA 1
ATOM 641 C C . SER A 1 82 ? -11.969 -5.964 12.781 1.00 82.88 82 SER A C 1
ATOM 643 O O . SER A 1 82 ? -12.948 -5.217 12.782 1.00 82.88 82 SER A O 1
ATOM 645 N N . PRO A 1 83 ? -11.810 -6.899 13.736 1.00 84.19 83 PRO A N 1
ATOM 646 C CA . PRO A 1 83 ? -12.812 -7.129 14.779 1.00 84.19 83 PRO A CA 1
ATOM 647 C C . PRO A 1 83 ? -13.210 -5.891 15.599 1.00 84.19 83 PRO A C 1
ATOM 649 O O . PRO A 1 83 ? -14.305 -5.870 16.151 1.00 84.19 83 PRO A O 1
ATOM 652 N N . SER A 1 84 ? -12.338 -4.884 15.700 1.00 81.56 84 SER A N 1
ATOM 653 C CA . SER A 1 84 ? -12.556 -3.694 16.532 1.00 81.56 84 SER A CA 1
ATOM 654 C C . SER A 1 84 ? -12.449 -2.362 15.789 1.00 81.56 84 SER A C 1
ATOM 656 O O . SER A 1 84 ? -12.757 -1.334 16.381 1.00 81.56 84 SER A O 1
ATOM 658 N N . ASP A 1 85 ? -11.977 -2.354 14.540 1.00 83.75 85 ASP A N 1
ATOM 659 C CA . ASP A 1 85 ? -11.710 -1.124 13.781 1.00 83.75 85 ASP A CA 1
ATOM 660 C C . ASP A 1 85 ? -11.547 -1.402 12.273 1.00 83.75 85 ASP A C 1
ATOM 662 O O . ASP A 1 85 ? -11.633 -2.549 11.832 1.00 83.75 85 ASP A O 1
ATOM 666 N N . PHE A 1 86 ? -11.242 -0.381 11.477 1.00 85.38 86 PHE A N 1
ATOM 667 C CA . PHE A 1 86 ? -10.752 -0.508 10.109 1.00 85.38 86 PHE A CA 1
ATOM 668 C C . PHE A 1 86 ? -9.255 -0.219 10.025 1.00 85.38 86 PHE A C 1
ATOM 670 O O . PHE A 1 86 ? -8.733 0.729 10.600 1.00 85.38 86 PHE A O 1
ATOM 677 N N . LEU A 1 87 ? -8.563 -1.029 9.236 1.00 90.19 87 LEU A N 1
ATOM 678 C CA . LEU A 1 87 ? -7.147 -0.863 8.937 1.00 90.19 87 LEU A CA 1
ATOM 679 C C . LEU A 1 87 ? -6.995 -0.451 7.483 1.00 90.19 87 LEU A C 1
ATOM 681 O O . LEU A 1 87 ? -7.834 -0.794 6.656 1.00 90.19 87 LEU A O 1
ATOM 685 N N . TYR A 1 88 ? -5.923 0.252 7.154 1.00 93.88 88 TYR A N 1
ATOM 686 C CA . TYR A 1 88 ? -5.644 0.660 5.784 1.00 93.88 88 TYR A CA 1
ATOM 687 C C . TYR A 1 88 ? -4.441 -0.093 5.219 1.00 93.88 88 TYR A C 1
ATOM 689 O O . TYR A 1 88 ? -3.512 -0.458 5.940 1.00 93.88 88 TYR A O 1
ATOM 697 N N . GLY A 1 89 ? -4.469 -0.307 3.911 1.00 95.69 89 GLY A N 1
ATOM 698 C CA . GLY A 1 89 ? -3.343 -0.772 3.117 1.00 95.69 89 GLY A CA 1
ATOM 699 C C . GLY A 1 89 ? -3.187 0.067 1.856 1.00 95.69 89 GLY A C 1
ATOM 700 O O . GLY A 1 89 ? -4.027 0.915 1.545 1.00 95.69 89 GLY A O 1
ATOM 701 N N . PHE A 1 90 ? -2.103 -0.178 1.130 1.00 96.00 90 PHE A N 1
ATOM 702 C CA . PHE A 1 90 ? -1.708 0.622 -0.023 1.00 96.00 90 PHE A CA 1
ATOM 703 C C . PHE A 1 90 ? -1.569 -0.227 -1.282 1.00 96.00 90 PHE A C 1
ATOM 705 O O . PHE A 1 90 ? -1.088 -1.360 -1.230 1.00 96.00 90 PHE A O 1
ATOM 712 N N . VAL A 1 91 ? -1.962 0.344 -2.417 1.00 95.06 91 VAL A N 1
ATOM 713 C CA . VAL A 1 91 ? -1.743 -0.215 -3.754 1.00 95.06 91 VAL A CA 1
ATOM 714 C C . VAL A 1 91 ? -0.784 0.702 -4.499 1.00 95.06 91 VAL A C 1
ATOM 716 O O . VAL A 1 91 ? -1.086 1.879 -4.684 1.00 95.06 91 VAL A O 1
ATOM 719 N N . ILE A 1 92 ? 0.342 0.150 -4.940 1.00 93.88 92 ILE A N 1
ATOM 720 C CA . ILE A 1 92 ? 1.435 0.867 -5.594 1.00 93.88 92 ILE A CA 1
ATOM 721 C C . ILE A 1 92 ? 1.589 0.333 -7.017 1.00 93.88 92 ILE A C 1
ATOM 723 O O . ILE A 1 92 ? 1.728 -0.875 -7.233 1.00 93.88 92 ILE A O 1
ATOM 727 N N . LYS A 1 93 ? 1.587 1.244 -7.993 1.00 90.38 93 LYS A N 1
ATOM 728 C CA . LYS A 1 93 ? 1.847 0.932 -9.403 1.00 90.38 93 LYS A CA 1
ATOM 729 C C . LYS A 1 93 ? 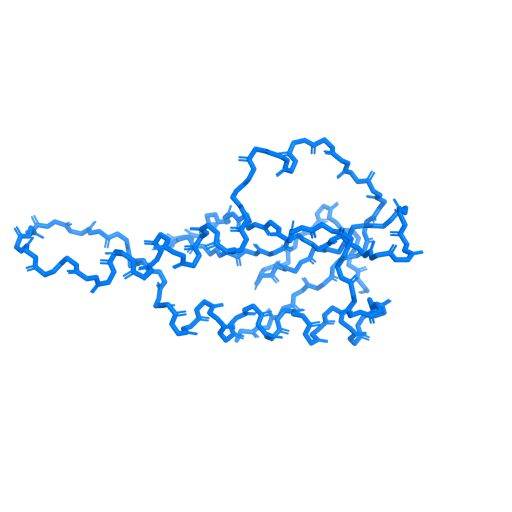3.249 1.421 -9.793 1.00 90.38 93 LYS A C 1
ATOM 731 O O . LYS A 1 93 ? 3.449 2.637 -9.827 1.00 90.38 93 LYS A O 1
ATOM 736 N N . PRO A 1 94 ? 4.210 0.524 -10.078 1.00 89.50 94 PRO A N 1
ATOM 737 C CA . PRO A 1 94 ? 5.573 0.898 -10.461 1.00 89.50 94 PRO A CA 1
ATOM 738 C C . PRO A 1 94 ? 5.635 1.667 -11.780 1.00 89.50 94 PRO A C 1
ATOM 740 O O . PRO A 1 94 ? 4.899 1.352 -12.714 1.00 89.50 94 PRO A O 1
ATOM 743 N N . ALA A 1 95 ? 6.551 2.633 -11.883 1.00 86.00 95 ALA A N 1
ATOM 744 C CA . ALA A 1 95 ? 6.786 3.418 -13.097 1.00 86.00 95 ALA A CA 1
ATOM 745 C C . ALA A 1 95 ? 7.376 2.596 -14.249 1.00 86.00 95 ALA A C 1
ATOM 747 O O . ALA A 1 95 ? 7.007 2.813 -15.405 1.00 86.00 95 ALA A O 1
ATOM 748 N N . PHE A 1 96 ? 8.285 1.667 -13.939 1.00 83.31 96 PHE A N 1
ATOM 749 C CA . PHE A 1 96 ? 9.062 0.937 -14.945 1.00 83.31 96 PHE A CA 1
ATOM 750 C C . PHE A 1 96 ? 8.596 -0.511 -15.163 1.00 83.31 96 PHE A C 1
ATOM 752 O O . PHE A 1 96 ? 9.061 -1.164 -16.094 1.00 83.31 96 PHE A O 1
ATOM 759 N N . ASP A 1 97 ? 7.650 -0.998 -14.357 1.00 81.19 97 ASP A N 1
ATOM 760 C CA . ASP A 1 97 ? 7.065 -2.341 -14.445 1.00 81.19 97 ASP A CA 1
ATOM 761 C C . ASP A 1 97 ? 5.536 -2.228 -14.537 1.00 81.19 97 ASP A C 1
ATOM 763 O O . ASP A 1 97 ? 4.817 -2.210 -13.538 1.00 81.19 97 ASP A O 1
ATOM 767 N N . ASN A 1 98 ? 5.043 -2.124 -15.773 1.00 78.94 98 ASN A N 1
ATOM 768 C CA . ASN A 1 98 ? 3.616 -1.969 -16.074 1.00 78.94 98 ASN A CA 1
ATOM 769 C C . ASN A 1 98 ? 2.805 -3.252 -15.878 1.00 78.94 98 ASN A C 1
ATOM 771 O O . ASN A 1 98 ? 1.579 -3.215 -15.962 1.00 78.94 98 ASN A O 1
ATOM 775 N N . GLU A 1 99 ? 3.479 -4.380 -15.680 1.00 82.75 99 GLU A N 1
ATOM 776 C CA . GLU A 1 99 ? 2.845 -5.685 -15.539 1.00 82.75 99 GLU A CA 1
ATOM 777 C C . GLU A 1 99 ? 2.596 -6.033 -14.079 1.00 82.75 99 GLU A C 1
ATOM 779 O O . GLU A 1 99 ? 1.997 -7.069 -13.798 1.00 82.75 99 GLU A O 1
ATOM 784 N N . SER A 1 100 ? 3.011 -5.164 -13.156 1.00 89.75 100 SER A N 1
ATOM 785 C CA . SER A 1 100 ? 3.009 -5.459 -11.736 1.00 89.75 100 SER A CA 1
ATOM 786 C C . SER A 1 100 ? 2.227 -4.443 -10.923 1.00 89.75 100 SER A C 1
ATOM 788 O O . SER A 1 100 ? 2.214 -3.245 -11.185 1.00 89.75 100 SER A O 1
ATOM 790 N N . THR A 1 101 ? 1.580 -4.930 -9.873 1.00 91.81 101 THR A N 1
ATOM 791 C CA . THR A 1 101 ? 0.978 -4.105 -8.828 1.00 91.81 101 THR A CA 1
ATOM 792 C C . THR A 1 101 ? 1.463 -4.609 -7.481 1.00 91.81 101 THR A C 1
ATOM 794 O O . THR A 1 101 ? 1.332 -5.799 -7.170 1.00 91.81 101 THR A O 1
ATOM 797 N N . PHE A 1 102 ? 2.026 -3.699 -6.689 1.00 94.00 102 PHE A N 1
ATOM 798 C CA . PHE A 1 102 ? 2.454 -3.984 -5.329 1.00 94.00 102 PHE A CA 1
ATOM 799 C C . PHE A 1 102 ? 1.323 -3.648 -4.364 1.00 94.00 102 PHE A C 1
ATOM 801 O O . PHE A 1 102 ? 0.715 -2.582 -4.445 1.00 94.00 102 PHE A O 1
ATOM 808 N N . ILE A 1 103 ? 1.033 -4.562 -3.447 1.00 95.00 103 ILE A N 1
ATOM 809 C CA . ILE A 1 103 ? 0.006 -4.386 -2.421 1.00 95.00 103 ILE A CA 1
ATOM 810 C C . ILE A 1 103 ? 0.697 -4.485 -1.067 1.00 95.00 103 ILE A C 1
ATOM 812 O O . ILE A 1 103 ? 1.312 -5.506 -0.764 1.00 95.00 103 ILE A O 1
ATOM 816 N N . ALA A 1 104 ? 0.592 -3.433 -0.259 1.00 96.12 104 ALA A N 1
ATOM 817 C CA . ALA A 1 104 ? 1.083 -3.394 1.111 1.00 96.12 104 ALA A CA 1
ATOM 818 C C . ALA A 1 104 ? -0.101 -3.478 2.077 1.00 96.12 104 ALA A C 1
ATOM 820 O O . ALA A 1 104 ? -0.946 -2.584 2.122 1.00 96.12 104 ALA A O 1
ATOM 821 N N . SER A 1 105 ? -0.167 -4.554 2.857 1.00 95.50 105 SER A N 1
ATOM 822 C CA . SER A 1 105 ? -1.253 -4.806 3.804 1.00 95.50 105 SER A CA 1
ATOM 823 C C . SER A 1 105 ? -0.717 -4.959 5.229 1.00 95.50 105 SER A C 1
ATOM 825 O O . SER A 1 105 ? 0.308 -5.615 5.418 1.00 95.50 105 SER A O 1
ATOM 827 N N . PRO A 1 106 ? -1.393 -4.418 6.257 1.00 93.00 106 PRO A N 1
ATOM 828 C CA . PRO A 1 106 ? -1.002 -4.633 7.649 1.00 93.00 106 PRO A CA 1
ATOM 829 C C . PRO A 1 106 ? -1.363 -6.043 8.151 1.00 93.00 106 PRO A C 1
ATOM 831 O O . PRO A 1 106 ? -0.927 -6.439 9.228 1.00 93.00 106 PRO A O 1
ATOM 834 N N . TYR A 1 107 ? -2.164 -6.791 7.382 1.00 92.00 107 TYR A N 1
ATOM 835 C CA . TYR A 1 107 ? -2.567 -8.171 7.654 1.00 92.00 107 TYR A CA 1
ATOM 836 C C . TYR A 1 107 ? -2.256 -9.092 6.470 1.00 92.00 107 TYR A C 1
ATOM 838 O O . TYR A 1 107 ? -2.310 -8.644 5.320 1.00 92.00 107 TYR A O 1
ATOM 846 N N . PRO A 1 108 ? -2.004 -10.389 6.714 1.00 92.56 108 PRO A N 1
ATOM 847 C CA . PRO A 1 108 ? -1.883 -11.362 5.640 1.00 92.56 108 PRO A CA 1
ATOM 848 C C . PRO A 1 108 ? -3.162 -11.431 4.792 1.00 92.56 108 PRO A C 1
ATOM 850 O O . PRO A 1 108 ? -4.259 -11.584 5.326 1.00 92.56 108 PRO A O 1
ATOM 853 N N . LEU A 1 109 ? -3.012 -11.366 3.471 1.00 91.56 109 LEU A N 1
ATOM 854 C CA . LEU A 1 109 ? -4.075 -11.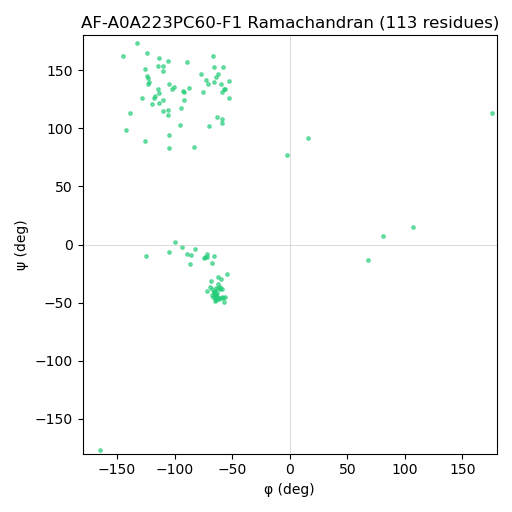553 2.485 1.00 91.56 109 LEU A CA 1
ATOM 855 C C . LEU A 1 109 ? -3.906 -12.944 1.844 1.00 91.56 109 LEU A C 1
ATOM 857 O O . LEU A 1 109 ? -3.125 -13.081 0.906 1.00 91.56 109 LEU A O 1
ATOM 861 N N . PRO A 1 110 ? -4.583 -13.999 2.342 1.00 90.44 110 PRO A N 1
ATOM 862 C CA . PRO A 1 110 ? -4.293 -15.390 1.967 1.00 90.44 110 PRO A CA 1
ATOM 863 C C . PRO A 1 110 ? -4.625 -15.742 0.511 1.00 90.44 110 PRO A C 1
ATOM 865 O O . PRO A 1 110 ? -4.182 -16.773 0.015 1.00 90.44 110 PRO A O 1
ATOM 868 N N . TRP A 1 111 ? -5.410 -14.910 -0.176 1.00 87.81 111 TRP A N 1
ATOM 869 C CA . TRP A 1 111 ? -5.717 -15.077 -1.599 1.00 87.81 111 TRP A CA 1
ATOM 870 C C . TRP A 1 111 ? -4.659 -14.458 -2.522 1.00 87.81 111 TRP A C 1
ATOM 872 O O . TRP A 1 111 ? -4.728 -14.654 -3.734 1.00 87.81 111 TRP A O 1
ATOM 882 N N . LEU A 1 112 ? -3.707 -13.696 -1.975 1.00 87.88 112 LEU A N 1
ATOM 883 C CA . LEU A 1 112 ? -2.575 -13.172 -2.725 1.00 87.88 112 LEU A CA 1
ATOM 884 C C . LEU A 1 112 ? -1.347 -14.043 -2.449 1.00 87.88 112 LEU A C 1
ATOM 886 O O . LEU A 1 112 ? -1.094 -14.380 -1.289 1.00 87.88 112 LEU A O 1
ATOM 890 N N . PRO A 1 113 ? -0.569 -14.405 -3.483 1.00 74.69 113 PRO A N 1
ATOM 891 C CA . PRO A 1 113 ? 0.664 -15.149 -3.287 1.00 74.69 113 PRO A CA 1
ATOM 892 C C . PRO A 1 113 ? 1.624 -14.286 -2.468 1.00 74.69 113 PRO A C 1
ATOM 894 O O . PRO A 1 113 ? 2.093 -13.246 -2.933 1.00 74.69 113 PRO A O 1
ATOM 897 N N . ALA A 1 114 ? 1.846 -14.6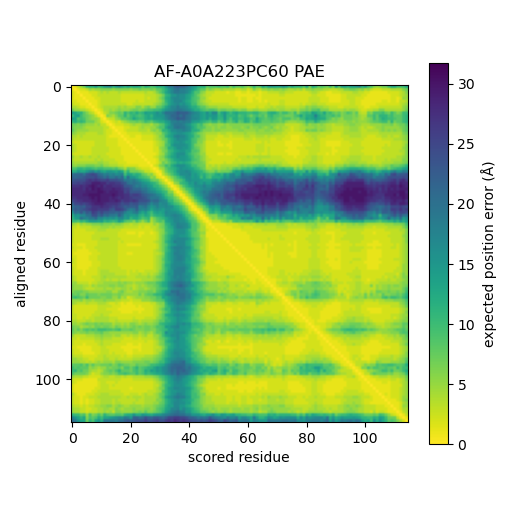91 -1.218 1.00 61.25 114 ALA A N 1
ATOM 898 C CA . ALA A 1 114 ? 2.858 -14.082 -0.374 1.00 61.25 114 ALA A CA 1
ATOM 899 C C . ALA A 1 114 ? 4.253 -14.371 -0.945 1.00 61.25 114 ALA A C 1
ATOM 901 O O . ALA A 1 114 ? 4.452 -15.380 -1.623 1.00 61.25 114 ALA A O 1
ATOM 902 N N . ALA A 1 115 ? 5.178 -13.463 -0.643 1.00 54.69 115 ALA A N 1
ATOM 903 C CA . ALA A 1 115 ? 6.619 -13.664 -0.73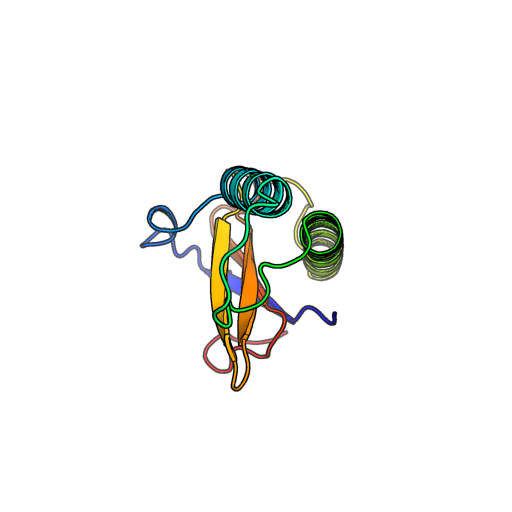1 1.00 54.69 115 ALA A CA 1
ATOM 904 C C . ALA A 1 115 ? 7.083 -14.988 -0.111 1.00 54.69 115 ALA A C 1
ATOM 906 O O . ALA A 1 115 ? 6.674 -15.243 1.050 1.00 54.69 115 ALA A O 1
#

Foldseek 3Di:
DDKFKFKDFDDVPPLVVFDFLVRLLVVLVVVVPDPDDDPDDDADRDHSVNSVVVVVVQLVVVVVVPAPSAACDGKGKDWDDDPRHIDIKIWGQGNVCNGIIMIIDPDDDPVTDTD

Radius of gyration: 15.05 Å; Cα contacts (8 Å, |Δi|>4): 170; chains: 1; bounding box: 34×36×38 Å

Solvent-accessible surface area (backbone atoms only — not comparable to full-atom values): 6958 Å² total; per-residue (Å²): 137,66,69,41,56,30,76,40,67,52,70,75,74,72,56,84,77,42,48,36,50,69,59,47,50,55,52,36,51,55,62,77,69,65,91,70,94,72,97,66,92,67,78,81,72,67,52,52,65,60,51,54,52,50,50,54,53,39,50,53,52,37,35,76,73,68,45,91,81,46,67,61,51,85,36,28,42,48,76,43,84,51,101,89,50,77,44,66,28,40,37,40,37,40,55,91,42,81,60,37,29,38,36,33,24,68,57,89,58,90,92,50,71,68,122

pLDDT: mean 82.96, std 16.37, range [39.16, 96.31]

Secondary structure (DSSP, 8-state):
-PPEEEEEE---SSGGGSEEHHHHHHHHHHHTT------S----PPPHHHHHHHHHHHHHHHHHTT--S-BSS--EEEEEE-SSSEEEEEEE-BSS-TTEEEEEESS--TTS---

Nearest PDB structures (foldseek):
  8bmv-assembly1_A  TM=6.713E-01  e=3.028E+00  Pseudomonas putida KT2440
  6bsq-assembly1_A  TM=6.126E-01  e=6.879E+00  Enterococcus faecalis
  7atx-assembly1_A  TM=3.243E-01  e=1.332E+00  Pseudomonas aeruginosa PAO1
  7bn9-assembly1_A  TM=3.644E-01  e=3.897E+00  Bacillus subtilis subsp. subtilis str. 168

Sequence (115 aa):
MKWHIYKTLSVDAFWNNLKTVAETERQIGRSGSVSLVVVETQPATPDALAFAEGWLAAKTAACEYGWDGVERSESMVFWLPSPSDFLYGFVIKPAFDNESTFIASPYPLPWLPAA

Mean predicted aligned error: 7.37 Å